Protein AF-A0A960BHE5-F1 (afdb_monomer_lite)

Foldseek 3Di:
DVVVVVVVVVVVVVVVVVVVVVVVVCVVVVLVVLVVVLLVQCPDPDLVSVLVSLLVQCVVPCVSCLVSLLVSCVPDDDVVSLLSNLVSLVVRPVDDPPDPSNVVSPVSSVCVVVCVVVPPPDDPPPDD

Secondary structure (DSSP, 8-state):
-HHHHHHHHHHHHHHHHHHHHHHHHHHHHHHHHHHHHHHHHTT-S-HHHHHHHHHHHHTT-HHHHHHHHHHHHHH---HHHHHHHHHHHHHTTTS---SHHHHHHHHHHHHHHTTTTTSTT-------

Sequence (128 aa):
MTGILAGVQLVLFLVAVVTLIGAVVWRQFQRHRTAVWFRARLHDADPDIRQQAILGWIRYGLHRSAADLLALSERERDPEVLDTLADAVRARAWEPPSRPQITSLRRWGAAWHSGSLQEGGTPTTEDG

Structure (mmCIF, N/CA/C/O backbone):
data_AF-A0A960BHE5-F1
#
_entry.id   AF-A0A960BHE5-F1
#
loop_
_atom_site.group_PDB
_atom_site.id
_atom_site.type_symbol
_atom_site.label_atom_id
_atom_site.label_alt_id
_atom_site.label_comp_id
_atom_site.label_asym_id
_atom_site.label_entity_id
_atom_site.label_seq_id
_atom_site.pdbx_PDB_ins_code
_atom_site.Cartn_x
_atom_site.Cartn_y
_atom_site.Cartn_z
_atom_site.occupancy
_atom_site.B_iso_or_equiv
_atom_site.auth_seq_id
_atom_site.auth_comp_id
_atom_site.auth_asym_id
_atom_site.auth_atom_id
_atom_site.pdbx_PDB_model_num
ATOM 1 N N . MET A 1 1 ? 34.887 -4.910 -49.972 1.00 59.72 1 MET A N 1
ATOM 2 C CA . MET A 1 1 ? 33.589 -5.506 -49.565 1.00 59.72 1 MET A CA 1
ATOM 3 C C . MET A 1 1 ? 33.479 -5.775 -48.060 1.00 59.72 1 MET A C 1
ATOM 5 O O . MET A 1 1 ? 32.379 -5.680 -47.539 1.00 59.72 1 MET A O 1
ATOM 9 N N . THR A 1 2 ? 34.574 -6.036 -47.335 1.00 68.00 2 THR A N 1
ATOM 10 C CA . THR A 1 2 ? 34.577 -6.295 -45.875 1.00 68.00 2 THR A CA 1
ATOM 11 C C . THR A 1 2 ? 34.136 -5.106 -45.003 1.00 68.00 2 THR A C 1
ATOM 13 O O . THR A 1 2 ? 33.460 -5.310 -44.000 1.00 68.00 2 THR A O 1
ATOM 16 N N . GLY A 1 3 ? 34.438 -3.863 -45.397 1.00 70.50 3 GLY A N 1
ATOM 17 C CA . GLY A 1 3 ? 34.078 -2.666 -44.616 1.00 70.50 3 GLY A CA 1
ATOM 18 C C . GLY A 1 3 ? 32.572 -2.378 -44.516 1.00 70.50 3 GLY A C 1
ATOM 19 O O . GLY A 1 3 ? 32.110 -1.886 -43.492 1.00 70.50 3 GLY A O 1
ATOM 20 N N . ILE A 1 4 ? 31.787 -2.733 -45.540 1.00 76.56 4 ILE A N 1
ATOM 21 C CA . ILE A 1 4 ? 30.328 -2.513 -45.546 1.00 76.56 4 ILE A CA 1
ATOM 22 C C . ILE A 1 4 ? 29.643 -3.479 -44.572 1.00 76.56 4 ILE A C 1
ATOM 24 O O . ILE A 1 4 ? 28.761 -3.076 -43.819 1.00 76.56 4 ILE A O 1
ATOM 28 N N . LEU A 1 5 ? 30.095 -4.737 -44.530 1.00 78.31 5 LEU A N 1
ATOM 29 C CA . LEU A 1 5 ? 29.561 -5.747 -43.614 1.00 78.31 5 LEU A CA 1
ATOM 30 C C . LEU A 1 5 ? 29.826 -5.373 -42.145 1.00 78.31 5 LEU A C 1
ATOM 32 O O . LEU A 1 5 ? 28.922 -5.464 -41.316 1.00 78.31 5 LEU A O 1
ATOM 36 N N . ALA A 1 6 ? 31.036 -4.883 -41.848 1.00 81.38 6 ALA A N 1
ATOM 37 C CA . ALA A 1 6 ? 31.405 -4.403 -40.516 1.00 81.38 6 ALA A CA 1
ATOM 38 C C . ALA A 1 6 ? 30.578 -3.175 -40.091 1.00 81.38 6 ALA A C 1
ATOM 40 O O . ALA A 1 6 ? 30.125 -3.098 -38.950 1.00 81.38 6 ALA A O 1
ATOM 41 N N . GLY A 1 7 ? 30.320 -2.245 -41.020 1.00 85.25 7 GLY A N 1
ATOM 42 C CA . GLY A 1 7 ? 29.456 -1.088 -40.772 1.00 85.25 7 GLY A CA 1
ATOM 43 C C . GLY A 1 7 ? 28.011 -1.484 -40.452 1.00 85.25 7 GLY A C 1
ATOM 44 O O . GLY A 1 7 ? 27.437 -0.992 -39.484 1.00 85.25 7 GLY A O 1
ATOM 45 N N . VAL A 1 8 ? 27.439 -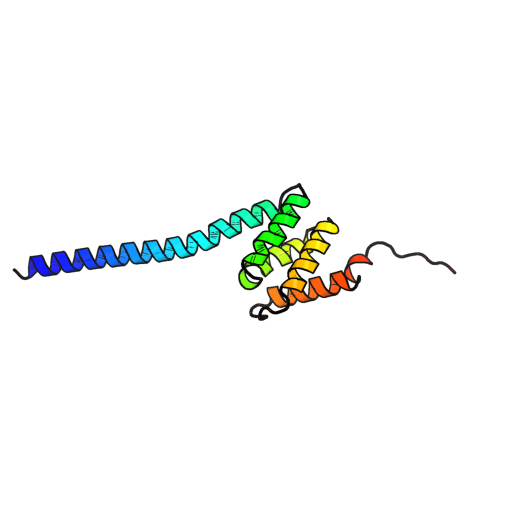2.426 -41.209 1.00 89.81 8 VAL A N 1
ATOM 46 C CA . VAL A 1 8 ? 26.077 -2.933 -40.963 1.00 89.81 8 VAL A CA 1
ATOM 47 C C . VAL A 1 8 ? 25.988 -3.659 -39.616 1.00 89.81 8 VAL A C 1
ATOM 49 O O . VAL A 1 8 ? 25.046 -3.422 -38.860 1.00 89.81 8 VAL A O 1
ATOM 52 N N . GLN A 1 9 ? 26.974 -4.493 -39.270 1.00 90.50 9 GLN A N 1
ATOM 53 C CA . GLN A 1 9 ? 27.012 -5.181 -37.973 1.00 90.50 9 GLN A CA 1
ATOM 54 C C . GLN A 1 9 ? 27.086 -4.203 -36.794 1.00 90.50 9 GLN A C 1
ATOM 56 O O . GLN A 1 9 ? 26.362 -4.386 -35.815 1.00 90.50 9 GLN A O 1
ATOM 61 N N . LEU A 1 10 ? 27.900 -3.146 -36.897 1.00 92.06 10 LEU A N 1
ATOM 62 C CA . LEU A 1 10 ? 27.995 -2.110 -35.865 1.00 92.06 10 LEU A CA 1
ATOM 63 C C . LEU A 1 10 ? 26.641 -1.419 -35.644 1.00 92.06 10 LEU A C 1
ATOM 65 O O . LEU A 1 10 ? 26.204 -1.266 -34.505 1.00 92.06 10 LEU A O 1
ATOM 69 N N . VAL A 1 11 ? 25.956 -1.041 -36.726 1.00 93.12 11 VAL A N 1
ATOM 70 C CA . VAL A 1 11 ? 24.647 -0.373 -36.651 1.00 93.12 11 VAL A CA 1
ATOM 71 C C . VAL A 1 11 ? 23.605 -1.279 -35.998 1.00 93.12 11 VAL A C 1
ATOM 73 O O . VAL A 1 11 ? 22.896 -0.838 -35.094 1.00 93.12 11 VAL A O 1
ATOM 76 N N . LEU A 1 12 ? 23.537 -2.554 -36.393 1.00 94.62 12 LEU A N 1
ATOM 77 C CA . LEU A 1 12 ? 22.609 -3.513 -35.787 1.00 94.62 12 LEU A CA 1
ATOM 78 C C . LEU A 1 12 ? 22.891 -3.719 -34.296 1.00 94.62 12 LEU A C 1
ATOM 80 O O . LEU A 1 12 ? 21.954 -3.770 -33.498 1.00 94.62 12 LEU A O 1
ATOM 84 N N . PHE A 1 13 ? 24.166 -3.782 -33.906 1.00 94.12 13 PHE A N 1
ATOM 85 C CA . PHE A 1 13 ? 24.548 -3.914 -32.504 1.00 94.12 13 PHE A CA 1
ATOM 86 C C . PHE A 1 13 ? 24.127 -2.686 -31.688 1.00 94.12 13 PHE A C 1
ATOM 88 O O . PHE A 1 13 ? 23.549 -2.828 -30.613 1.00 94.12 13 PHE A O 1
ATOM 95 N N . LEU A 1 14 ? 24.333 -1.477 -32.218 1.00 95.12 14 LEU A N 1
ATOM 96 C CA . LEU A 1 14 ? 23.901 -0.241 -31.562 1.00 95.12 14 LEU A CA 1
ATOM 97 C C . LEU A 1 14 ? 22.377 -0.179 -31.407 1.00 95.12 14 LEU A C 1
ATOM 99 O O . LEU A 1 14 ? 21.891 0.154 -30.327 1.00 95.12 14 LEU A O 1
ATOM 103 N N . VAL A 1 15 ? 21.616 -0.560 -32.436 1.00 95.44 15 VAL A N 1
ATOM 104 C CA . VAL A 1 15 ? 20.146 -0.626 -32.357 1.00 95.44 15 VAL A CA 1
ATOM 105 C C . VAL A 1 15 ? 19.697 -1.649 -31.309 1.00 95.44 15 VAL A C 1
ATOM 107 O O . VAL A 1 15 ? 18.809 -1.356 -30.504 1.00 95.44 15 VAL A O 1
ATOM 110 N N . ALA A 1 16 ? 20.328 -2.825 -31.258 1.00 92.88 16 ALA A N 1
ATOM 111 C CA . ALA A 1 16 ? 20.035 -3.848 -30.255 1.00 92.88 16 ALA A CA 1
ATOM 112 C C . ALA A 1 16 ? 20.329 -3.358 -28.826 1.00 92.88 16 ALA A C 1
ATOM 114 O O . ALA A 1 16 ? 19.522 -3.553 -27.920 1.00 92.88 16 ALA A O 1
ATOM 115 N N . VAL A 1 17 ? 21.448 -2.661 -28.620 1.00 95.50 17 VAL A N 1
ATOM 116 C CA . VAL A 1 17 ? 21.803 -2.090 -27.314 1.00 95.50 17 VAL A CA 1
ATOM 117 C C . VAL A 1 17 ? 20.819 -0.994 -26.906 1.00 95.50 17 VAL A C 1
ATOM 119 O O . VAL A 1 17 ? 20.319 -1.014 -25.783 1.00 95.50 17 VAL A O 1
ATOM 122 N N . VAL A 1 18 ? 20.483 -0.066 -27.805 1.00 95.62 18 VAL A N 1
ATOM 123 C CA . VAL A 1 18 ? 19.538 1.027 -27.515 1.00 95.62 18 VAL A CA 1
ATOM 124 C C . VAL A 1 18 ? 18.148 0.483 -27.190 1.00 95.62 18 VAL A C 1
ATOM 126 O O . VAL A 1 18 ? 17.530 0.919 -26.218 1.00 95.62 18 VAL A O 1
ATOM 129 N N . THR A 1 19 ? 17.664 -0.499 -27.951 1.00 94.50 19 THR A N 1
ATOM 130 C CA . THR A 1 19 ? 16.366 -1.137 -27.684 1.00 94.50 19 THR A CA 1
ATOM 131 C C . THR A 1 19 ? 16.369 -1.906 -26.364 1.00 94.50 19 THR A C 1
ATOM 133 O O . THR A 1 19 ? 15.411 -1.790 -25.596 1.00 94.50 19 THR A O 1
ATOM 136 N N . LEU A 1 20 ? 17.455 -2.614 -26.036 1.00 94.00 20 LEU A N 1
ATOM 137 C CA . LEU A 1 20 ? 17.605 -3.303 -24.754 1.00 94.00 20 LEU A CA 1
ATOM 138 C C . LEU A 1 20 ? 17.607 -2.318 -23.577 1.00 94.00 20 LEU A C 1
ATOM 140 O O . LEU A 1 20 ? 16.868 -2.513 -22.611 1.00 94.00 20 LEU A O 1
ATOM 144 N N . ILE A 1 21 ? 18.389 -1.238 -23.667 1.00 92.69 21 ILE A N 1
ATOM 145 C CA . ILE A 1 21 ? 18.427 -0.183 -22.645 1.00 92.69 21 ILE A CA 1
ATOM 146 C C . ILE A 1 21 ? 17.037 0.437 -22.490 1.00 92.69 21 ILE A C 1
ATOM 148 O O . ILE A 1 21 ? 16.541 0.544 -21.369 1.00 92.69 21 ILE A O 1
ATOM 152 N N . GLY A 1 22 ? 16.371 0.773 -23.598 1.00 91.50 22 GLY A N 1
ATOM 153 C CA . GLY A 1 22 ? 15.011 1.308 -23.588 1.00 91.50 22 GLY A CA 1
ATOM 154 C C . GLY A 1 22 ? 14.020 0.380 -22.882 1.00 91.50 22 GLY A C 1
ATOM 155 O O . GLY A 1 22 ? 13.256 0.829 -22.029 1.00 91.50 22 GLY A O 1
ATOM 156 N N . ALA A 1 23 ? 14.078 -0.926 -23.154 1.00 89.00 23 ALA A N 1
ATOM 157 C CA . ALA A 1 23 ? 13.220 -1.918 -22.510 1.00 89.00 23 ALA A CA 1
ATOM 158 C C . ALA A 1 23 ? 13.494 -2.050 -21.000 1.00 89.00 23 ALA A C 1
ATOM 160 O O . ALA A 1 23 ? 12.556 -2.144 -20.202 1.00 89.00 23 ALA A O 1
ATOM 161 N N . VAL A 1 24 ? 14.765 -2.027 -20.585 1.00 87.19 24 VAL A N 1
ATOM 162 C CA . VAL A 1 24 ? 15.154 -2.083 -19.166 1.00 87.19 24 VAL A CA 1
ATOM 163 C C . VAL A 1 24 ? 14.703 -0.824 -18.431 1.00 87.19 24 VAL A C 1
ATOM 165 O O . VAL A 1 24 ? 14.079 -0.927 -17.371 1.00 87.19 24 VAL A O 1
ATOM 168 N N . VAL A 1 25 ? 14.960 0.353 -19.005 1.00 86.88 25 VAL A N 1
ATOM 169 C CA . VAL A 1 25 ? 14.542 1.642 -18.444 1.00 86.88 25 VAL A CA 1
ATOM 170 C C . VAL A 1 25 ? 13.022 1.708 -18.350 1.00 86.88 25 VAL A C 1
ATOM 172 O O . VAL A 1 25 ? 12.502 2.039 -17.289 1.00 86.88 25 VAL A O 1
ATOM 175 N N . TRP A 1 26 ? 12.290 1.302 -19.390 1.00 82.56 26 TRP A N 1
ATOM 176 C CA . TRP A 1 26 ? 10.828 1.238 -19.360 1.00 82.56 26 TRP A CA 1
ATOM 177 C C . TRP A 1 26 ? 10.317 0.311 -18.254 1.00 82.56 26 TRP A C 1
ATOM 179 O O . TRP A 1 26 ? 9.422 0.670 -17.490 1.00 82.56 26 TRP A O 1
ATOM 189 N N . ARG A 1 27 ? 10.921 -0.874 -18.107 1.00 78.38 27 ARG A N 1
ATOM 190 C CA . ARG A 1 27 ? 10.545 -1.846 -17.072 1.00 78.38 27 ARG A CA 1
ATOM 191 C C . ARG A 1 27 ? 10.800 -1.319 -15.660 1.00 78.38 27 ARG A C 1
ATOM 193 O O . ARG A 1 27 ? 9.998 -1.591 -14.768 1.00 78.38 27 ARG A O 1
ATOM 200 N N . GLN A 1 28 ? 11.891 -0.586 -15.451 1.00 74.06 28 GLN A N 1
ATOM 201 C CA . GLN A 1 28 ? 12.176 0.101 -14.188 1.00 74.06 28 GLN A CA 1
ATOM 202 C C . GLN A 1 28 ? 11.159 1.225 -13.955 1.00 74.06 28 GLN A C 1
ATOM 204 O O . GLN A 1 28 ? 10.504 1.292 -12.918 1.00 74.06 28 GLN A O 1
ATOM 209 N N . PHE A 1 29 ? 10.939 2.066 -14.958 1.00 70.19 29 PHE A N 1
ATOM 210 C CA . PHE A 1 29 ? 10.102 3.251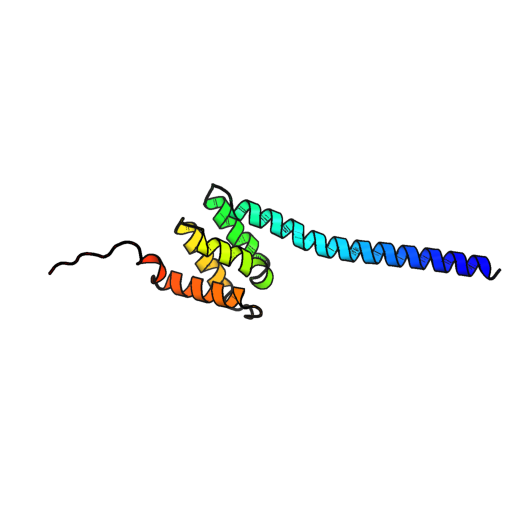 -14.848 1.00 70.19 29 PHE A CA 1
ATOM 211 C C . PHE A 1 29 ? 8.617 2.933 -14.642 1.00 70.19 29 PHE A C 1
ATOM 213 O O . PHE A 1 29 ? 7.959 3.560 -13.810 1.00 70.19 29 PHE A O 1
ATOM 220 N N . GLN A 1 30 ? 8.100 1.896 -15.305 1.00 70.56 30 GLN A N 1
ATOM 221 C CA . GLN A 1 30 ? 6.733 1.416 -15.102 1.00 70.56 30 GLN A CA 1
ATOM 222 C C . GLN A 1 30 ? 6.509 0.917 -13.664 1.00 70.56 30 GLN A C 1
ATOM 224 O O . GLN A 1 30 ? 5.418 1.075 -13.107 1.00 70.56 30 GLN A O 1
ATOM 229 N N . ARG A 1 31 ? 7.549 0.361 -13.021 1.00 67.81 31 ARG A N 1
ATOM 230 C CA . ARG A 1 31 ? 7.494 -0.006 -11.596 1.00 67.81 31 ARG A CA 1
ATOM 231 C C . ARG A 1 31 ? 7.417 1.233 -10.704 1.00 67.81 31 ARG A C 1
ATOM 233 O O . ARG A 1 31 ? 6.658 1.220 -9.740 1.00 67.81 31 ARG A O 1
ATOM 240 N N . HIS A 1 32 ? 8.142 2.299 -11.042 1.00 72.06 32 HIS A N 1
ATOM 241 C CA . HIS A 1 32 ? 8.168 3.531 -10.250 1.00 72.06 32 HIS A CA 1
ATOM 242 C C . HIS A 1 32 ? 6.888 4.363 -10.370 1.00 72.06 32 HIS A C 1
ATOM 244 O O . HIS A 1 32 ? 6.367 4.806 -9.350 1.00 72.06 32 HIS A O 1
ATOM 250 N N . ARG A 1 33 ? 6.339 4.544 -11.579 1.00 75.00 33 ARG A N 1
ATOM 251 C CA . ARG A 1 33 ? 5.151 5.394 -11.793 1.00 75.00 33 ARG A CA 1
ATOM 252 C C . ARG A 1 33 ? 3.938 4.937 -10.989 1.00 75.00 33 ARG A C 1
ATOM 254 O O . ARG A 1 33 ? 3.273 5.757 -10.363 1.00 75.00 33 ARG A O 1
ATOM 261 N N . THR A 1 34 ? 3.695 3.628 -10.963 1.00 80.06 34 THR A N 1
ATOM 262 C CA . THR A 1 34 ? 2.576 3.058 -10.203 1.00 80.06 34 THR A CA 1
ATOM 263 C C . THR A 1 34 ? 2.755 3.327 -8.703 1.00 80.06 34 THR A C 1
ATOM 265 O O . THR A 1 34 ? 1.820 3.763 -8.045 1.00 80.06 34 THR A O 1
ATOM 268 N N . ALA A 1 35 ? 3.976 3.177 -8.175 1.00 84.88 35 ALA A N 1
ATOM 269 C CA . ALA A 1 35 ? 4.267 3.441 -6.764 1.00 84.88 35 ALA A CA 1
ATOM 270 C C . ALA A 1 35 ? 4.064 4.899 -6.362 1.00 84.88 35 ALA A C 1
ATOM 272 O O . ALA A 1 35 ? 3.494 5.167 -5.310 1.00 84.88 35 ALA A O 1
ATOM 273 N N . VAL A 1 36 ? 4.487 5.840 -7.208 1.00 88.50 36 VAL A N 1
ATOM 274 C CA . VAL A 1 36 ? 4.302 7.273 -6.941 1.00 88.50 36 VAL A CA 1
ATOM 275 C C . VAL A 1 36 ? 2.818 7.618 -6.819 1.00 88.50 36 VAL A C 1
ATOM 277 O O . VAL A 1 36 ? 2.426 8.303 -5.880 1.00 88.50 36 VAL A O 1
ATOM 280 N N . TRP A 1 37 ? 1.987 7.095 -7.723 1.00 91.25 37 TRP A N 1
ATOM 281 C CA . TRP A 1 37 ? 0.545 7.347 -7.715 1.00 91.25 37 TRP A CA 1
ATOM 282 C C . TRP A 1 37 ? -0.140 6.828 -6.445 1.00 91.25 37 TRP A C 1
ATOM 284 O O . TRP A 1 37 ? -0.948 7.540 -5.849 1.00 91.25 37 TRP A O 1
ATOM 294 N N . PHE A 1 38 ? 0.198 5.612 -6.003 1.00 93.62 38 PHE A N 1
ATOM 295 C CA . PHE A 1 38 ? -0.381 5.046 -4.782 1.00 93.62 38 PHE A CA 1
ATOM 296 C C . PHE A 1 38 ? 0.103 5.770 -3.536 1.00 93.62 38 PHE A C 1
ATOM 298 O O . PHE A 1 38 ? -0.715 6.103 -2.687 1.00 93.62 38 PHE A O 1
ATOM 305 N N . ARG A 1 39 ? 1.398 6.091 -3.450 1.00 93.81 39 ARG A N 1
ATOM 306 C CA . ARG A 1 39 ? 1.937 6.880 -2.334 1.00 93.81 39 ARG A CA 1
ATOM 307 C C . ARG A 1 39 ? 1.234 8.219 -2.205 1.00 93.81 39 ARG A C 1
ATOM 309 O O . ARG A 1 39 ? 0.836 8.561 -1.103 1.00 93.81 39 ARG A O 1
ATOM 316 N N . ALA A 1 40 ? 1.025 8.928 -3.314 1.00 93.81 40 ALA A N 1
ATOM 317 C CA . ALA A 1 40 ? 0.294 10.191 -3.296 1.00 93.81 40 ALA A CA 1
ATOM 318 C C . ALA A 1 40 ? -1.110 10.025 -2.690 1.00 93.81 40 ALA A C 1
ATOM 320 O O . ALA A 1 40 ? -1.464 10.773 -1.787 1.00 93.81 40 ALA A O 1
ATOM 321 N N . ARG A 1 41 ? -1.870 8.998 -3.098 1.00 95.25 41 ARG A N 1
ATOM 322 C CA . ARG A 1 41 ? -3.197 8.736 -2.512 1.00 95.25 41 ARG A CA 1
ATOM 323 C C . ARG A 1 41 ? -3.166 8.254 -1.063 1.00 95.25 41 ARG A C 1
ATOM 325 O O . ARG A 1 41 ? -4.098 8.535 -0.331 1.00 95.25 41 ARG A O 1
ATOM 332 N N . LEU A 1 42 ? -2.116 7.558 -0.625 1.00 95.81 42 LEU A N 1
ATOM 333 C CA . LEU A 1 42 ? -1.940 7.196 0.791 1.00 95.81 42 LEU A CA 1
ATOM 334 C C . LEU A 1 42 ? -1.672 8.414 1.695 1.00 95.81 42 LEU A C 1
ATOM 336 O O . LEU A 1 42 ? -1.621 8.261 2.913 1.00 95.81 42 LEU A O 1
ATOM 340 N N . HIS A 1 43 ? -1.445 9.590 1.109 1.00 95.31 43 HIS A N 1
ATOM 341 C CA . HIS A 1 43 ? -1.289 10.868 1.802 1.00 95.31 43 HIS A CA 1
ATOM 342 C C . HIS A 1 43 ? -2.454 11.831 1.528 1.00 95.31 43 HIS A C 1
ATOM 344 O O . HIS A 1 43 ? -2.358 13.003 1.885 1.00 95.31 43 HIS A O 1
ATOM 350 N N . ASP A 1 44 ? -3.528 11.363 0.886 1.00 96.62 44 ASP A N 1
ATOM 351 C CA . ASP A 1 44 ? -4.705 12.189 0.627 1.00 96.62 44 ASP A CA 1
ATOM 352 C C . ASP A 1 44 ? -5.408 12.567 1.940 1.00 96.62 44 ASP A C 1
ATOM 354 O O . ASP A 1 44 ? -5.355 11.815 2.916 1.00 96.62 44 ASP A O 1
ATOM 358 N N . ALA A 1 45 ? -6.056 13.730 1.976 1.00 94.94 45 ALA A N 1
ATOM 359 C CA . ALA A 1 45 ? -6.798 14.191 3.146 1.00 94.94 45 ALA A CA 1
ATOM 360 C C . ALA A 1 45 ? -8.072 13.363 3.372 1.00 94.94 45 ALA A C 1
ATOM 362 O O . ALA A 1 45 ? -8.473 13.154 4.517 1.00 94.94 45 ALA A O 1
ATOM 363 N N . ASP A 1 46 ? -8.664 12.847 2.295 1.00 97.06 46 ASP A N 1
ATOM 364 C CA . ASP A 1 46 ? -9.886 12.052 2.339 1.00 97.06 46 ASP A CA 1
ATOM 365 C C . ASP A 1 46 ? -9.593 10.594 2.770 1.00 97.06 46 ASP A C 1
ATOM 367 O O . ASP A 1 46 ? -8.822 9.897 2.089 1.00 97.06 46 ASP A O 1
ATOM 371 N N . PRO A 1 47 ? -10.167 10.109 3.892 1.00 96.88 47 PRO A N 1
ATOM 372 C CA . PRO A 1 47 ? -9.971 8.734 4.350 1.00 96.88 47 PRO A CA 1
ATOM 373 C C . PRO A 1 47 ? -10.448 7.689 3.339 1.00 96.88 47 PRO A C 1
ATOM 375 O O . PRO A 1 47 ? -9.770 6.672 3.174 1.00 96.88 47 PRO A O 1
ATOM 378 N N . ASP A 1 48 ? -11.514 7.951 2.581 1.00 97.69 48 ASP A N 1
ATOM 379 C CA . ASP A 1 48 ? -12.034 7.005 1.589 1.00 97.69 48 ASP A CA 1
ATOM 380 C C . ASP A 1 48 ? -11.026 6.794 0.454 1.00 97.69 48 ASP A C 1
ATOM 382 O O . ASP A 1 48 ? -10.805 5.673 -0.022 1.00 97.69 48 ASP A O 1
ATOM 386 N N . ILE A 1 49 ? -10.342 7.866 0.037 1.00 97.44 49 ILE A N 1
ATOM 387 C CA . ILE A 1 49 ? -9.279 7.792 -0.974 1.00 97.44 49 ILE A CA 1
ATOM 388 C C . ILE A 1 49 ? -8.100 6.969 -0.447 1.00 97.44 49 ILE A C 1
ATOM 390 O O . ILE A 1 49 ? -7.541 6.151 -1.194 1.00 97.44 49 ILE A O 1
ATOM 394 N N . ARG A 1 50 ? -7.735 7.134 0.831 1.00 97.50 50 ARG A N 1
ATOM 395 C CA . ARG A 1 50 ? -6.667 6.344 1.465 1.00 97.50 50 ARG A CA 1
ATOM 396 C C . ARG A 1 50 ? -7.044 4.864 1.546 1.00 97.50 50 ARG A C 1
ATOM 398 O O . ARG A 1 50 ? -6.237 4.022 1.142 1.00 97.50 50 ARG A O 1
ATOM 405 N N . GLN A 1 51 ? -8.271 4.538 1.955 1.00 98.31 51 GLN A N 1
ATOM 406 C CA . GLN A 1 51 ? -8.795 3.165 1.972 1.00 98.31 51 GLN A CA 1
ATOM 407 C C . GLN A 1 51 ? -8.740 2.520 0.579 1.00 98.31 51 GLN A C 1
ATOM 409 O O . GLN A 1 51 ? -8.170 1.439 0.392 1.00 98.31 51 GLN A O 1
ATOM 414 N N . GLN A 1 52 ? -9.239 3.214 -0.447 1.00 97.75 52 GLN A N 1
ATOM 415 C CA . GLN A 1 52 ? -9.182 2.733 -1.830 1.00 97.75 52 GLN A CA 1
ATOM 416 C C . GLN A 1 52 ? -7.741 2.531 -2.316 1.00 97.75 52 GLN A C 1
ATOM 418 O O . GLN A 1 52 ? -7.450 1.576 -3.047 1.00 97.75 52 GLN A O 1
ATOM 423 N N . ALA A 1 53 ? -6.821 3.406 -1.907 1.00 97.25 53 ALA A N 1
ATOM 424 C CA . ALA A 1 53 ? -5.411 3.290 -2.238 1.00 97.25 53 ALA A CA 1
ATOM 425 C C . ALA A 1 53 ? -4.751 2.086 -1.561 1.00 97.25 53 ALA A C 1
ATOM 427 O O . ALA A 1 53 ? -3.998 1.386 -2.235 1.00 97.25 53 ALA A O 1
ATOM 428 N N . ILE A 1 54 ? -5.072 1.776 -0.302 1.00 97.69 54 ILE A N 1
ATOM 429 C CA . ILE A 1 54 ? -4.631 0.541 0.370 1.00 97.69 54 ILE A CA 1
ATOM 430 C C . ILE A 1 54 ? -5.085 -0.680 -0.434 1.00 97.69 54 ILE A C 1
ATOM 432 O O . ILE A 1 54 ? -4.260 -1.499 -0.856 1.00 97.69 54 ILE A O 1
ATOM 436 N N . LEU A 1 55 ? -6.391 -0.768 -0.706 1.00 97.25 55 LEU A N 1
ATOM 437 C CA . LEU A 1 55 ? -6.992 -1.889 -1.429 1.00 97.25 55 LEU A CA 1
ATOM 438 C C . LEU A 1 55 ? -6.429 -2.021 -2.845 1.00 97.25 55 LEU A 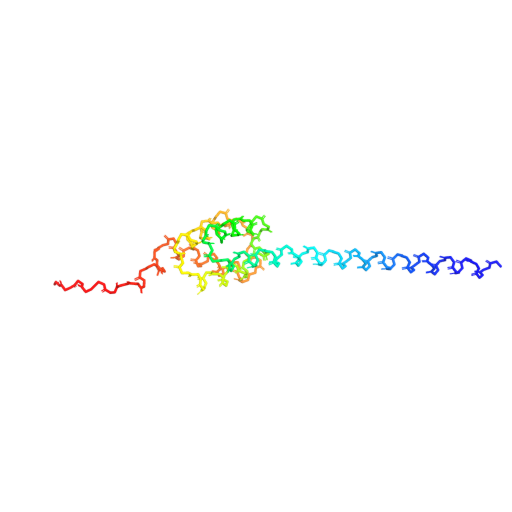C 1
ATOM 440 O O . LEU A 1 55 ? -6.256 -3.129 -3.354 1.00 97.25 55 LEU A O 1
ATOM 444 N N . GLY A 1 56 ? -6.120 -0.907 -3.505 1.00 95.69 56 GLY A N 1
ATOM 445 C CA . GLY A 1 56 ? -5.474 -0.923 -4.809 1.00 95.69 56 GLY A CA 1
ATOM 446 C C . GLY A 1 56 ? -4.003 -1.310 -4.754 1.00 95.69 56 GLY A C 1
ATOM 447 O O . GLY A 1 56 ? -3.557 -2.096 -5.592 1.00 95.69 56 GLY A O 1
ATOM 448 N N . TRP A 1 57 ? -3.257 -0.827 -3.762 1.00 95.19 57 TRP A N 1
ATOM 449 C CA . TRP A 1 57 ? -1.821 -1.062 -3.675 1.00 95.19 57 TRP A CA 1
ATOM 450 C C . TRP A 1 57 ? -1.516 -2.511 -3.329 1.00 95.19 57 TRP A C 1
ATOM 452 O O . TRP A 1 57 ? -0.644 -3.139 -3.934 1.00 95.19 57 TRP A O 1
ATOM 462 N N . ILE A 1 58 ? -2.309 -3.091 -2.431 1.00 94.44 58 ILE A N 1
ATOM 463 C CA . ILE A 1 58 ? -2.140 -4.472 -1.992 1.00 94.44 58 ILE A CA 1
ATOM 464 C C . ILE A 1 58 ? -2.475 -5.506 -3.078 1.00 94.44 58 ILE A C 1
ATOM 466 O O . ILE A 1 58 ? -1.989 -6.636 -3.027 1.00 94.44 58 ILE A O 1
ATOM 470 N N . ARG A 1 59 ? -3.255 -5.142 -4.110 1.00 92.81 59 ARG A N 1
ATOM 471 C CA . ARG A 1 59 ? -3.499 -6.020 -5.273 1.00 92.81 59 ARG A CA 1
ATOM 472 C C . ARG A 1 59 ? -2.225 -6.328 -6.061 1.00 92.81 59 ARG A C 1
ATOM 474 O O . ARG A 1 59 ? -2.169 -7.366 -6.711 1.00 92.81 59 ARG A O 1
ATOM 481 N N . TYR A 1 60 ? -1.196 -5.485 -5.967 1.00 90.50 60 TYR A N 1
ATOM 482 C CA . TYR A 1 60 ? 0.116 -5.738 -6.574 1.00 90.50 60 TYR A CA 1
ATOM 483 C C . TYR A 1 60 ? 1.028 -6.647 -5.727 1.00 90.50 60 TYR A C 1
ATOM 485 O O . TYR A 1 60 ? 2.154 -6.936 -6.149 1.00 90.50 60 TYR A O 1
ATOM 493 N N . GLY A 1 61 ? 0.541 -7.103 -4.568 1.00 91.75 61 GLY A N 1
ATOM 494 C CA . GLY A 1 61 ? 1.217 -8.006 -3.640 1.00 91.75 61 GLY A CA 1
ATOM 495 C C . GLY A 1 61 ? 1.991 -7.287 -2.534 1.00 91.75 61 GLY A C 1
ATOM 496 O O . GLY A 1 61 ? 2.567 -6.211 -2.745 1.00 91.75 61 GLY A O 1
ATOM 497 N N . LEU A 1 62 ? 2.069 -7.922 -1.361 1.00 92.00 62 LEU A N 1
ATOM 498 C CA . LEU A 1 62 ? 2.756 -7.387 -0.178 1.00 92.00 62 LEU A CA 1
ATOM 499 C C . LEU A 1 62 ? 4.246 -7.168 -0.425 1.00 92.00 62 LEU A C 1
ATOM 501 O O . LEU A 1 62 ? 4.843 -6.251 0.133 1.00 92.00 62 LEU A O 1
ATOM 505 N N . HIS A 1 63 ? 4.857 -7.945 -1.317 1.00 91.75 63 HIS A N 1
ATOM 506 C CA . HIS A 1 63 ? 6.255 -7.739 -1.685 1.00 91.75 63 HIS A CA 1
ATOM 507 C C . HIS A 1 63 ? 6.541 -6.314 -2.189 1.00 91.75 63 HIS A C 1
ATOM 509 O O . HIS A 1 63 ? 7.633 -5.795 -1.955 1.00 91.75 63 HIS A O 1
ATOM 515 N N . ARG A 1 64 ? 5.583 -5.672 -2.871 1.00 89.88 64 ARG A N 1
ATOM 516 C CA . ARG A 1 64 ? 5.745 -4.306 -3.393 1.00 89.88 64 ARG A CA 1
ATOM 517 C C . ARG A 1 64 ? 5.223 -3.241 -2.441 1.00 89.88 64 ARG A C 1
ATOM 519 O O . ARG A 1 64 ? 5.819 -2.173 -2.382 1.00 89.88 64 ARG A O 1
ATOM 526 N N . SER A 1 65 ? 4.142 -3.527 -1.722 1.00 94.12 65 SER A N 1
ATOM 527 C CA . SER A 1 65 ? 3.429 -2.526 -0.929 1.00 94.12 65 SER A CA 1
ATOM 528 C C . SER A 1 65 ? 3.825 -2.484 0.547 1.00 94.12 65 SER A C 1
ATOM 530 O O . SER A 1 65 ? 3.624 -1.452 1.180 1.00 94.12 65 SER A O 1
ATOM 532 N N . ALA A 1 66 ? 4.412 -3.551 1.105 1.00 94.69 66 ALA A N 1
ATOM 533 C CA . ALA A 1 66 ? 4.552 -3.696 2.557 1.00 94.69 66 ALA A CA 1
ATOM 534 C C . ALA A 1 66 ? 5.336 -2.567 3.236 1.00 94.69 66 ALA A C 1
ATOM 536 O O . ALA A 1 66 ? 4.980 -2.185 4.340 1.00 94.69 66 ALA A O 1
ATOM 537 N N . ALA A 1 67 ? 6.374 -2.019 2.598 1.00 95.19 67 ALA A N 1
ATOM 538 C CA . ALA A 1 67 ? 7.135 -0.911 3.179 1.00 95.19 67 ALA A CA 1
ATOM 539 C C . ALA A 1 67 ? 6.293 0.374 3.287 1.00 95.19 67 ALA A C 1
ATOM 541 O O . ALA A 1 67 ? 6.254 0.993 4.345 1.00 95.19 67 ALA A O 1
ATOM 542 N N . ASP A 1 68 ? 5.583 0.739 2.214 1.00 95.56 68 ASP A N 1
ATOM 543 C CA . ASP A 1 68 ? 4.748 1.947 2.180 1.00 95.56 68 ASP A CA 1
ATOM 544 C C . ASP A 1 68 ? 3.539 1.818 3.129 1.00 95.56 68 ASP A C 1
ATOM 546 O O . ASP A 1 68 ? 3.158 2.787 3.786 1.00 95.56 68 ASP A O 1
ATOM 550 N N . LEU A 1 69 ? 2.958 0.614 3.220 1.00 96.56 69 LEU A N 1
ATOM 551 C CA . LEU A 1 69 ? 1.820 0.308 4.090 1.00 96.56 69 LEU A CA 1
ATOM 552 C C . LEU A 1 69 ? 2.212 0.187 5.569 1.00 96.56 69 LEU A C 1
ATOM 554 O O . LEU A 1 69 ? 1.461 0.623 6.433 1.00 96.56 69 LEU A O 1
ATOM 558 N N . LEU A 1 70 ? 3.400 -0.340 5.876 1.00 97.12 70 LEU A N 1
ATOM 559 C CA . LEU A 1 70 ? 3.930 -0.323 7.242 1.00 97.12 70 LEU A CA 1
ATOM 560 C C . LEU A 1 70 ? 4.171 1.118 7.701 1.00 97.12 70 LEU A C 1
ATOM 562 O O . LEU A 1 70 ? 3.690 1.513 8.757 1.00 97.12 70 LEU A O 1
ATOM 566 N N . ALA A 1 71 ? 4.794 1.947 6.861 1.00 96.25 71 ALA A N 1
ATOM 567 C CA . ALA A 1 71 ? 4.938 3.368 7.163 1.00 96.25 71 ALA A CA 1
ATOM 568 C C . ALA A 1 71 ? 3.580 4.083 7.304 1.00 96.25 71 ALA A C 1
ATOM 570 O O . ALA A 1 71 ? 3.498 5.112 7.973 1.00 96.25 71 ALA A O 1
ATOM 571 N N . LEU A 1 72 ? 2.521 3.610 6.629 1.00 96.69 72 LEU A N 1
ATOM 572 C CA . LEU A 1 72 ? 1.163 4.141 6.804 1.00 96.69 72 LEU A CA 1
ATOM 573 C C . LEU A 1 72 ? 0.625 3.789 8.187 1.00 96.69 72 LEU A C 1
ATOM 575 O O . LEU A 1 72 ? 0.149 4.683 8.875 1.00 96.69 72 LEU A O 1
ATOM 579 N N . SER A 1 73 ? 0.779 2.537 8.617 1.00 96.31 73 SER A N 1
ATOM 580 C CA . SER A 1 73 ? 0.315 2.086 9.933 1.00 96.31 73 SER A CA 1
ATOM 581 C C . SER A 1 73 ? 0.931 2.840 11.117 1.00 96.31 73 SER A C 1
ATOM 583 O O . SER A 1 73 ? 0.319 2.930 12.173 1.00 96.31 73 SER A O 1
ATOM 585 N N . GLU A 1 74 ? 2.126 3.408 10.942 1.00 95.25 74 GLU A N 1
ATOM 586 C CA . GLU A 1 74 ? 2.814 4.188 11.979 1.00 95.25 74 GLU A CA 1
ATOM 587 C C . GLU A 1 74 ? 2.311 5.639 12.082 1.00 95.25 74 GLU A C 1
ATOM 589 O O . GLU A 1 74 ? 2.437 6.267 13.135 1.00 95.25 74 GLU A O 1
ATOM 594 N N . ARG A 1 75 ? 1.764 6.198 10.992 1.00 95.44 75 ARG A N 1
ATOM 595 C CA . ARG A 1 75 ? 1.371 7.618 10.911 1.00 95.44 75 ARG A CA 1
ATOM 596 C C . ARG A 1 75 ? -0.137 7.845 10.891 1.00 95.44 75 ARG A C 1
ATOM 598 O O . ARG A 1 75 ? -0.575 8.903 11.336 1.00 95.44 75 ARG A O 1
ATOM 605 N N . GLU A 1 76 ? -0.893 6.905 10.334 1.00 96.25 76 GLU A N 1
ATOM 606 C CA . GLU A 1 76 ? -2.342 6.994 10.188 1.00 96.25 76 GLU A CA 1
ATOM 607 C C . GLU A 1 76 ? -3.017 6.994 11.561 1.00 96.25 76 GLU A C 1
ATOM 609 O O . GLU A 1 76 ? -2.556 6.343 12.500 1.00 96.25 76 GLU A O 1
ATOM 614 N N . ARG A 1 77 ? -4.082 7.784 11.684 1.00 94.56 77 ARG A N 1
ATOM 615 C CA . ARG A 1 77 ? -4.827 7.981 12.935 1.00 94.56 77 ARG A CA 1
ATOM 616 C C . ARG A 1 77 ? -6.305 7.683 12.786 1.00 94.56 77 ARG A C 1
ATOM 618 O O . ARG A 1 77 ? -6.977 7.518 13.798 1.00 94.56 77 ARG A O 1
ATOM 625 N N . ASP A 1 78 ? -6.789 7.614 11.554 1.00 95.81 78 ASP A N 1
ATOM 626 C CA . ASP A 1 78 ? -8.154 7.220 11.271 1.00 95.81 78 ASP A CA 1
ATOM 627 C C . ASP A 1 78 ? -8.325 5.703 11.498 1.00 95.81 78 ASP A C 1
ATOM 629 O O . ASP A 1 78 ? -7.664 4.907 10.815 1.00 95.81 78 ASP A O 1
ATOM 633 N N . PRO A 1 79 ? -9.174 5.281 12.453 1.00 94.75 79 PRO A N 1
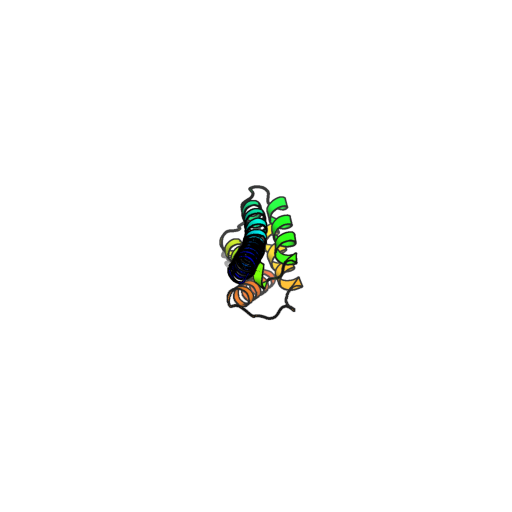ATOM 634 C CA . PRO A 1 79 ? -9.354 3.871 12.774 1.00 94.75 79 PRO A CA 1
ATOM 635 C C . PRO A 1 79 ? -9.956 3.070 11.614 1.00 94.75 79 PRO A C 1
ATOM 637 O O . PRO A 1 79 ? -9.554 1.927 11.426 1.00 94.75 79 PRO A O 1
ATOM 640 N N . GLU A 1 80 ? -10.826 3.653 10.784 1.00 96.12 80 GLU A N 1
ATOM 641 C CA . GLU A 1 80 ? -11.439 2.938 9.653 1.00 96.12 80 GLU A CA 1
ATOM 642 C C . GLU A 1 80 ? -10.404 2.634 8.559 1.00 96.12 80 GLU A C 1
ATOM 644 O O . GLU A 1 80 ? -10.414 1.575 7.917 1.00 96.12 80 GLU A O 1
ATOM 649 N N . VAL A 1 81 ? -9.443 3.544 8.371 1.00 97.56 81 VAL A N 1
ATOM 650 C CA . VAL A 1 81 ? -8.312 3.333 7.458 1.00 97.56 81 VAL A CA 1
ATOM 651 C C . VAL A 1 81 ? -7.382 2.238 7.989 1.00 97.56 81 VAL A C 1
ATOM 653 O O . VAL A 1 81 ? -6.900 1.406 7.211 1.00 97.56 81 VAL A O 1
ATOM 656 N N . LEU A 1 82 ? -7.134 2.213 9.303 1.00 96.94 82 LEU A N 1
ATOM 657 C CA . LEU A 1 82 ? -6.319 1.183 9.954 1.00 96.94 82 LEU A CA 1
ATOM 658 C C . LEU A 1 82 ? -7.002 -0.194 9.928 1.00 96.94 82 LEU A C 1
ATOM 660 O O . LEU A 1 82 ? -6.330 -1.178 9.612 1.00 96.94 82 LEU A O 1
ATOM 664 N N . ASP A 1 83 ? -8.318 -0.262 10.141 1.00 97.25 83 ASP A N 1
ATOM 665 C CA . ASP A 1 83 ? -9.124 -1.479 9.976 1.00 97.25 83 ASP A CA 1
ATOM 666 C C . ASP A 1 83 ? -9.021 -2.009 8.545 1.00 97.25 83 ASP A C 1
ATOM 668 O O . ASP A 1 83 ? -8.624 -3.156 8.322 1.00 97.25 83 ASP A O 1
ATOM 672 N N . THR A 1 84 ? -9.246 -1.137 7.557 1.00 98.00 84 THR A N 1
ATOM 673 C CA . THR 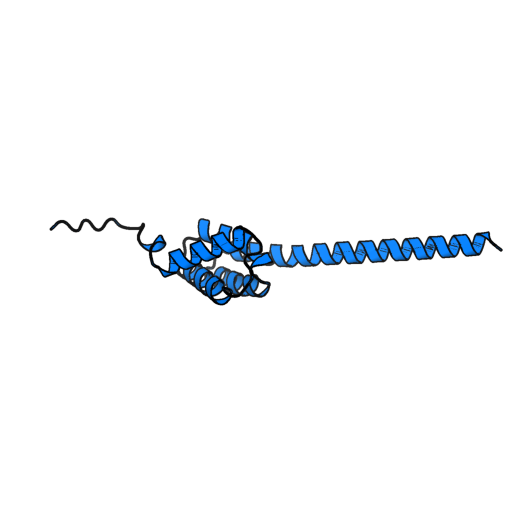A 1 84 ? -9.107 -1.484 6.135 1.00 98.00 84 THR A CA 1
ATOM 674 C C . THR A 1 84 ? -7.717 -2.042 5.825 1.00 98.00 84 THR A C 1
ATOM 676 O O . THR A 1 84 ? -7.571 -3.015 5.076 1.00 98.00 84 THR A O 1
ATOM 679 N N . LEU A 1 85 ? -6.667 -1.443 6.394 1.00 97.94 85 LEU A N 1
ATOM 680 C CA . LEU A 1 85 ? -5.298 -1.919 6.228 1.00 97.94 85 LEU A CA 1
ATOM 681 C C . LEU A 1 85 ? -5.092 -3.297 6.861 1.00 97.94 85 LEU A C 1
ATOM 683 O O . LEU A 1 85 ? -4.497 -4.177 6.227 1.00 97.94 85 LEU A O 1
ATOM 687 N N . ALA A 1 86 ? -5.566 -3.495 8.086 1.00 97.19 86 ALA A N 1
ATOM 688 C CA . ALA A 1 86 ? -5.424 -4.753 8.797 1.00 97.19 86 ALA A CA 1
ATOM 689 C C . ALA A 1 86 ? -6.149 -5.890 8.057 1.00 97.19 86 ALA A C 1
ATOM 691 O O . ALA A 1 86 ? -5.552 -6.953 7.836 1.00 97.19 86 ALA A O 1
ATOM 692 N N . ASP A 1 87 ? -7.383 -5.656 7.608 1.00 97.56 87 ASP A N 1
ATOM 693 C CA . ASP A 1 87 ? -8.184 -6.607 6.830 1.00 97.56 87 ASP A CA 1
ATOM 694 C C . ASP A 1 87 ? -7.500 -6.980 5.518 1.00 97.56 87 ASP A C 1
ATOM 696 O O . ASP A 1 87 ? -7.347 -8.160 5.174 1.00 97.56 87 ASP A O 1
ATOM 700 N N . ALA A 1 88 ? -7.005 -5.974 4.796 1.00 96.69 88 ALA A N 1
ATOM 701 C CA . ALA A 1 88 ? -6.293 -6.177 3.547 1.00 96.69 88 ALA A CA 1
ATOM 702 C C . ALA A 1 88 ? -5.032 -7.041 3.750 1.00 96.69 88 ALA A C 1
ATOM 704 O O . ALA A 1 88 ? -4.780 -7.981 2.985 1.00 96.69 88 ALA A O 1
ATOM 705 N N . VAL A 1 89 ? -4.245 -6.768 4.797 1.00 95.81 89 VAL A N 1
ATOM 706 C CA . VAL A 1 89 ? -3.043 -7.549 5.140 1.00 95.81 89 VAL A CA 1
ATOM 707 C C . VAL A 1 89 ? -3.407 -8.990 5.494 1.00 95.81 89 VAL A C 1
ATOM 709 O O . VAL A 1 89 ? -2.745 -9.921 5.019 1.00 95.81 89 VAL A O 1
ATOM 712 N N . ARG A 1 90 ? -4.476 -9.195 6.271 1.00 95.25 90 ARG A N 1
ATOM 713 C CA . ARG A 1 90 ? -4.983 -10.522 6.644 1.00 95.25 90 ARG A CA 1
ATOM 714 C C . ARG A 1 90 ? -5.426 -11.320 5.417 1.00 95.25 90 ARG A C 1
ATOM 716 O O . ARG A 1 90 ? -5.047 -12.484 5.280 1.00 95.25 90 ARG A O 1
ATOM 723 N N . ALA A 1 91 ? -6.120 -10.690 4.470 1.00 95.19 91 ALA A N 1
ATOM 724 C CA . ALA A 1 91 ? -6.521 -11.314 3.205 1.00 95.19 91 ALA A CA 1
ATOM 725 C C . ALA A 1 91 ? -5.324 -11.776 2.341 1.00 95.19 91 ALA A C 1
ATOM 727 O O . ALA A 1 91 ? -5.457 -12.655 1.484 1.00 95.19 91 ALA A O 1
ATOM 728 N N . ARG A 1 92 ? -4.127 -11.218 2.573 1.00 94.12 92 ARG A N 1
ATOM 729 C CA . ARG A 1 92 ? -2.860 -11.603 1.923 1.00 94.12 92 ARG A CA 1
ATOM 730 C C . ARG A 1 92 ? -1.917 -12.400 2.831 1.00 94.12 92 ARG A C 1
ATOM 732 O O . ARG A 1 92 ? -0.723 -12.501 2.538 1.00 94.12 92 ARG A O 1
ATOM 739 N N . ALA A 1 93 ? -2.414 -13.012 3.907 1.00 91.06 93 ALA A N 1
ATOM 740 C CA . ALA A 1 93 ? -1.598 -13.822 4.820 1.00 91.06 93 ALA A CA 1
ATOM 741 C C . ALA A 1 93 ? -0.903 -15.019 4.136 1.00 91.06 93 ALA A C 1
ATOM 743 O O . ALA A 1 93 ? 0.157 -15.449 4.585 1.00 91.06 93 ALA A O 1
ATOM 744 N N . TRP A 1 94 ? -1.449 -15.503 3.016 1.00 90.94 94 TRP A N 1
ATOM 745 C CA . TRP A 1 94 ? -0.896 -16.615 2.238 1.00 90.94 94 TRP A CA 1
ATOM 746 C C . TRP A 1 94 ? 0.415 -16.287 1.498 1.00 90.94 94 TRP A C 1
ATOM 748 O O . TRP A 1 94 ? 1.126 -17.206 1.102 1.00 90.94 94 TRP A O 1
ATOM 758 N N . GLU A 1 95 ? 0.767 -15.008 1.290 1.00 89.94 95 GLU A N 1
ATOM 759 C CA . GLU A 1 95 ? 1.999 -14.659 0.560 1.00 89.94 95 GLU A CA 1
ATOM 760 C C . GLU A 1 95 ? 3.273 -15.069 1.345 1.00 89.94 95 GLU A C 1
ATOM 762 O O . GLU A 1 95 ? 3.296 -14.994 2.579 1.00 89.94 95 GLU A O 1
ATOM 767 N N . PRO A 1 96 ? 4.378 -15.458 0.684 1.00 90.12 96 PRO A N 1
ATOM 768 C CA . PRO A 1 96 ? 5.616 -15.801 1.384 1.00 90.12 96 PRO A CA 1
ATOM 769 C C . PRO A 1 96 ? 6.240 -14.589 2.111 1.00 90.12 96 PRO A C 1
ATOM 771 O O . PRO A 1 96 ? 6.339 -13.509 1.514 1.00 90.12 96 PRO A O 1
ATOM 774 N N . PRO A 1 97 ? 6.753 -14.740 3.352 1.00 89.44 97 PRO A N 1
ATOM 775 C CA . PRO A 1 97 ? 7.429 -13.673 4.100 1.00 89.44 97 PRO A CA 1
ATOM 776 C C . PRO A 1 97 ? 8.867 -13.452 3.595 1.00 89.44 97 PRO A C 1
ATOM 778 O O . PRO A 1 97 ? 9.850 -13.601 4.311 1.00 89.44 97 PRO A O 1
ATOM 781 N N . SER A 1 98 ? 8.986 -13.083 2.321 1.00 90.62 98 SER A N 1
ATOM 782 C CA . SER A 1 98 ? 10.253 -12.867 1.608 1.00 90.62 98 SER A CA 1
ATOM 783 C C . SER A 1 98 ? 11.080 -11.676 2.111 1.00 90.62 98 SER A C 1
ATOM 785 O O . SER A 1 98 ? 12.229 -11.512 1.703 1.00 90.62 98 SER A O 1
ATOM 787 N N . ARG A 1 99 ? 10.494 -10.804 2.943 1.00 91.62 99 ARG A N 1
ATOM 788 C CA . ARG A 1 99 ? 11.091 -9.543 3.399 1.00 91.62 99 ARG A CA 1
ATOM 789 C C . ARG A 1 99 ? 10.675 -9.214 4.837 1.00 91.62 99 ARG A C 1
ATOM 791 O O . ARG A 1 99 ? 9.508 -9.438 5.170 1.00 91.62 99 ARG A O 1
ATOM 798 N N . PRO A 1 100 ? 11.552 -8.592 5.650 1.00 93.69 100 PRO A N 1
ATOM 799 C CA . PRO A 1 100 ? 11.231 -8.203 7.026 1.00 93.69 100 PRO A CA 1
ATOM 800 C C . PRO A 1 100 ? 9.981 -7.322 7.145 1.00 93.69 100 PRO A C 1
ATOM 802 O O . PRO A 1 100 ? 9.195 -7.497 8.072 1.00 93.69 100 PRO A O 1
ATOM 805 N N . GLN A 1 101 ? 9.753 -6.420 6.183 1.00 94.50 101 GLN A N 1
ATOM 806 C CA . GLN A 1 101 ? 8.607 -5.504 6.192 1.00 94.50 101 GLN A CA 1
ATOM 807 C C . GLN A 1 101 ? 7.269 -6.247 6.104 1.00 94.50 101 GLN A C 1
ATOM 809 O O . GLN A 1 101 ? 6.307 -5.832 6.738 1.00 94.50 101 GLN A O 1
ATOM 814 N N . ILE A 1 102 ? 7.207 -7.366 5.371 1.00 95.19 102 ILE A N 1
ATOM 815 C CA . ILE A 1 102 ? 5.989 -8.187 5.265 1.00 95.19 102 ILE A CA 1
ATOM 816 C C . ILE A 1 102 ? 5.666 -8.800 6.628 1.00 95.19 102 ILE A C 1
ATOM 818 O O . ILE A 1 102 ? 4.525 -8.751 7.081 1.00 95.19 102 ILE A O 1
ATOM 822 N N . THR A 1 103 ? 6.676 -9.352 7.301 1.00 96.00 103 THR A N 1
ATOM 823 C CA . THR A 1 103 ? 6.514 -9.953 8.629 1.00 96.00 103 THR A CA 1
ATOM 824 C C . THR A 1 103 ? 6.126 -8.910 9.673 1.00 96.00 103 THR A C 1
ATOM 826 O O . THR A 1 103 ? 5.233 -9.159 10.477 1.00 96.00 103 THR A O 1
ATOM 829 N N . SER A 1 104 ? 6.753 -7.731 9.663 1.00 96.25 104 SER A N 1
ATOM 830 C CA . SER A 1 104 ? 6.388 -6.635 10.569 1.00 96.25 104 SER A CA 1
ATOM 831 C C . SER A 1 104 ? 4.965 -6.138 10.327 1.00 96.25 104 SER A C 1
ATOM 833 O O . SER A 1 104 ? 4.207 -6.040 11.284 1.00 96.25 104 SER A O 1
ATOM 835 N N . LEU A 1 105 ? 4.567 -5.935 9.069 1.00 96.56 105 LEU A N 1
ATOM 836 C CA . LEU A 1 105 ? 3.209 -5.511 8.726 1.00 96.56 105 LEU A CA 1
ATOM 837 C C . LEU A 1 105 ? 2.155 -6.549 9.138 1.00 96.56 105 LEU A C 1
ATOM 839 O O . LEU A 1 105 ? 1.092 -6.191 9.630 1.00 96.56 105 LEU A O 1
ATOM 843 N N . ARG A 1 106 ? 2.451 -7.845 8.999 1.00 95.81 106 ARG A N 1
ATOM 844 C CA . ARG A 1 106 ? 1.558 -8.915 9.472 1.00 95.81 106 ARG A CA 1
ATOM 845 C C . ARG A 1 106 ? 1.436 -8.959 10.985 1.00 95.81 106 ARG A C 1
ATOM 847 O O . ARG A 1 106 ? 0.332 -9.137 11.486 1.00 95.81 106 ARG A O 1
ATOM 854 N N . ARG A 1 107 ? 2.550 -8.806 11.707 1.00 95.88 107 ARG A N 1
ATOM 855 C CA . ARG A 1 107 ? 2.531 -8.729 13.176 1.00 95.88 107 ARG A CA 1
ATOM 856 C C . ARG A 1 107 ? 1.715 -7.534 13.646 1.00 95.88 107 ARG A C 1
ATOM 858 O O . ARG A 1 107 ? 0.890 -7.696 14.533 1.00 95.88 107 ARG A O 1
ATOM 865 N N . TRP A 1 108 ? 1.902 -6.383 13.006 1.00 96.31 108 TRP A N 1
ATOM 866 C CA . TRP A 1 108 ? 1.088 -5.199 13.250 1.00 96.31 108 TRP A CA 1
ATOM 867 C C . TRP A 1 108 ? -0.402 -5.484 13.005 1.00 96.31 108 TRP A C 1
ATOM 869 O O . TRP A 1 108 ? -1.211 -5.287 13.904 1.00 96.31 108 TRP A O 1
ATOM 879 N N . GLY A 1 109 ? -0.763 -6.047 11.846 1.00 95.19 109 GLY A N 1
ATOM 880 C CA . GLY A 1 109 ? -2.164 -6.325 11.515 1.00 95.19 109 GLY A CA 1
ATOM 881 C C . GLY A 1 109 ? -2.813 -7.346 12.453 1.00 95.19 109 GLY A C 1
ATOM 882 O O . GLY A 1 109 ? -3.993 -7.227 12.771 1.00 95.19 109 GLY A O 1
ATOM 883 N N . ALA A 1 110 ? -2.049 -8.328 12.939 1.00 94.44 110 ALA A N 1
ATOM 884 C CA . ALA A 1 110 ? -2.515 -9.273 13.951 1.00 94.44 110 ALA A CA 1
ATOM 885 C C . ALA A 1 110 ? -2.745 -8.598 15.316 1.00 94.44 110 ALA A C 1
ATOM 887 O O . ALA A 1 110 ? -3.759 -8.869 15.951 1.00 94.44 110 ALA A O 1
ATOM 888 N N . ALA A 1 111 ? -1.837 -7.711 15.736 1.00 93.56 111 ALA A N 1
ATOM 889 C CA . ALA A 1 111 ? -1.945 -6.953 16.984 1.00 93.56 111 ALA A CA 1
ATOM 890 C C . ALA A 1 111 ? -3.102 -5.937 16.966 1.00 93.56 111 ALA A C 1
ATOM 892 O O . ALA A 1 111 ? -3.736 -5.701 17.995 1.00 93.56 111 ALA A O 1
ATOM 893 N N . TRP A 1 112 ? -3.395 -5.362 15.797 1.00 93.88 112 TRP A N 1
ATOM 894 C CA . TRP A 1 112 ? -4.551 -4.492 15.588 1.00 93.88 112 TRP A CA 1
ATOM 895 C C . TRP A 1 112 ? -5.864 -5.251 15.811 1.00 93.88 112 TRP A C 1
ATOM 897 O O . TRP A 1 112 ? -6.653 -4.887 16.674 1.00 93.88 112 TRP A O 1
ATOM 907 N N . HIS A 1 113 ? -6.040 -6.390 15.134 1.00 90.62 113 HIS A N 1
ATOM 908 C CA . HIS A 1 113 ? -7.231 -7.233 15.292 1.00 90.62 113 HIS A CA 1
ATOM 909 C C . HIS A 1 113 ? -7.424 -7.789 16.704 1.00 90.62 113 HIS A C 1
ATOM 911 O O . HIS A 1 113 ? -8.545 -8.120 17.080 1.00 90.62 113 HIS A O 1
ATOM 917 N N . SER A 1 114 ? -6.345 -7.964 17.470 1.00 89.62 114 SER A N 1
ATOM 918 C CA . SER A 1 114 ? -6.441 -8.435 18.850 1.00 89.62 114 SER A CA 1
ATOM 919 C C . SER A 1 114 ? -6.784 -7.321 19.844 1.00 89.62 114 SER A C 1
ATOM 921 O O . SER A 1 114 ? -6.754 -7.586 21.039 1.00 89.62 114 SER A O 1
ATOM 923 N N . GLY A 1 115 ? -7.028 -6.083 19.393 1.00 83.81 115 GLY A N 1
ATOM 924 C CA . GLY A 1 115 ? -7.344 -4.926 20.243 1.00 83.81 115 GLY A CA 1
ATOM 925 C C . GLY A 1 115 ? -6.141 -4.315 20.974 1.00 83.81 115 GLY A C 1
ATOM 926 O O . GLY A 1 115 ? -6.216 -3.191 21.461 1.00 83.81 115 GLY A O 1
ATOM 927 N N . SER A 1 116 ? -4.986 -4.990 20.970 1.00 78.19 116 SER A N 1
ATOM 928 C CA . SER A 1 116 ? -3.796 -4.584 21.739 1.00 78.19 116 SER A CA 1
ATOM 929 C C . SER A 1 116 ? -3.212 -3.220 21.350 1.00 78.19 116 SER A C 1
ATOM 931 O O . SER A 1 116 ? -2.510 -2.599 22.143 1.00 78.19 116 SER A O 1
ATOM 933 N N . LEU A 1 117 ? -3.492 -2.742 20.133 1.00 77.38 117 LEU A N 1
ATOM 934 C CA . LEU A 1 117 ? -3.080 -1.415 19.661 1.00 77.38 117 LEU A CA 1
ATOM 935 C C . LEU A 1 117 ? -4.168 -0.343 19.828 1.00 77.38 117 LEU A C 1
ATOM 937 O O . LEU A 1 117 ? -3.871 0.840 19.685 1.00 77.38 117 LEU A O 1
ATOM 941 N N . GLN A 1 118 ? -5.401 -0.741 20.139 1.00 68.75 118 GLN A N 1
ATOM 942 C CA . GLN A 1 118 ? -6.550 0.152 20.291 1.00 68.75 118 GLN A CA 1
ATOM 943 C C . GLN A 1 118 ? -6.739 0.596 21.752 1.00 68.75 118 GLN A C 1
ATOM 945 O O . GLN A 1 118 ? -7.194 1.707 22.009 1.00 68.75 118 GLN A O 1
ATOM 950 N N . GLU A 1 119 ? -6.305 -0.230 22.708 1.00 62.56 119 GLU A N 1
ATOM 951 C CA . GLU A 1 119 ? -6.465 -0.021 24.158 1.00 62.56 119 GLU A CA 1
ATOM 952 C C . GLU A 1 119 ? -5.514 1.020 24.787 1.00 62.56 119 GLU A C 1
ATOM 954 O O . GLU A 1 119 ? -5.668 1.378 25.951 1.00 62.56 119 GLU A O 1
ATOM 959 N N . GLY A 1 120 ? -4.561 1.591 24.041 1.00 60.47 120 GLY A N 1
ATOM 960 C CA . GLY A 1 120 ? -3.616 2.602 24.556 1.00 60.47 120 GLY A CA 1
ATOM 961 C C . GLY A 1 120 ? -4.218 3.988 24.854 1.00 60.47 120 GLY A C 1
ATOM 962 O O . GLY A 1 120 ? -3.471 4.947 25.045 1.00 60.47 120 GLY A O 1
ATOM 963 N N . GLY A 1 121 ? -5.548 4.110 24.841 1.00 55.22 121 GLY A N 1
ATOM 964 C CA . GLY A 1 121 ? -6.289 5.367 24.774 1.00 55.22 121 GLY A CA 1
ATOM 965 C C . GLY A 1 121 ? -7.271 5.642 25.910 1.00 55.22 121 GLY A C 1
ATOM 966 O O . GLY A 1 121 ? -8.127 6.477 25.696 1.00 55.22 121 GLY A O 1
ATOM 967 N N . THR A 1 122 ? -7.176 4.994 27.075 1.00 53.56 122 THR A N 1
ATOM 968 C CA . THR A 1 122 ? -7.698 5.506 28.366 1.00 53.56 122 THR A CA 1
ATOM 969 C C . THR A 1 122 ? -7.313 4.529 29.479 1.00 53.56 122 THR A C 1
ATOM 971 O O . THR A 1 122 ? -7.765 3.387 29.426 1.00 53.56 122 THR A O 1
ATOM 974 N N . PRO A 1 123 ? -6.541 4.922 30.512 1.00 50.97 123 PRO A N 1
ATOM 975 C CA . PRO A 1 123 ? -6.605 4.207 31.775 1.00 50.97 123 PRO A CA 1
ATOM 976 C C . PRO A 1 123 ? -8.018 4.419 32.317 1.00 50.97 123 PRO A C 1
ATOM 978 O O . PRO A 1 123 ? -8.370 5.518 32.745 1.00 50.97 123 PRO A O 1
ATOM 981 N N . THR A 1 124 ? -8.853 3.389 32.244 1.00 56.75 124 THR A N 1
ATOM 982 C CA . THR A 1 124 ? -10.053 3.341 33.063 1.00 56.75 124 THR A CA 1
ATOM 983 C C . THR A 1 124 ? -9.561 3.336 34.504 1.00 56.75 124 THR A C 1
ATOM 985 O O . THR A 1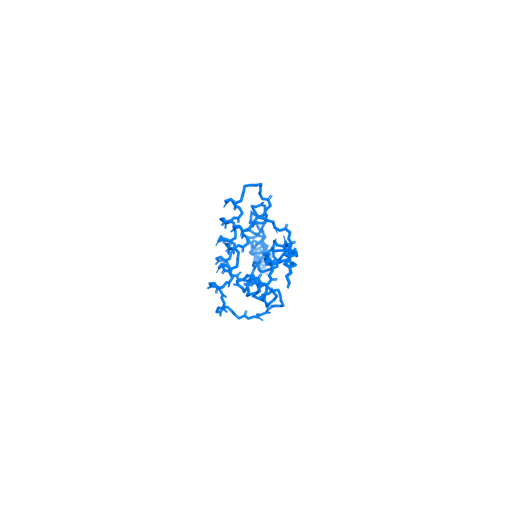 124 ? -9.046 2.333 34.994 1.00 56.75 124 THR A O 1
ATOM 988 N N . THR A 1 125 ? -9.650 4.488 35.164 1.00 60.31 125 THR A N 1
ATOM 989 C CA . THR A 1 125 ? -9.712 4.557 36.620 1.00 60.31 125 THR A CA 1
ATOM 990 C C . THR A 1 125 ? -11.006 3.852 37.023 1.00 60.31 125 THR A C 1
ATOM 992 O O . THR A 1 125 ? -12.031 4.486 37.246 1.00 60.31 125 THR A O 1
ATOM 995 N N . GLU A 1 126 ? -10.991 2.522 37.019 1.00 57.41 126 GLU A N 1
ATOM 996 C CA . GLU A 1 126 ? -11.902 1.736 37.837 1.00 57.41 126 GLU A CA 1
ATOM 997 C C . GLU A 1 126 ? -11.300 1.722 39.242 1.00 57.41 126 GLU A C 1
ATOM 999 O O . GLU A 1 126 ? -10.514 0.851 39.608 1.00 57.41 126 GLU A O 1
ATOM 1004 N N . ASP A 1 127 ? -11.625 2.779 39.991 1.00 61.38 127 ASP A N 1
ATOM 1005 C CA . ASP A 1 127 ? -11.661 2.730 41.447 1.00 61.38 127 ASP A CA 1
ATOM 1006 C C . ASP A 1 127 ? -12.827 1.822 41.865 1.00 61.38 127 ASP A C 1
ATOM 1008 O O . ASP A 1 127 ? -13.970 2.014 41.434 1.00 61.38 127 ASP A O 1
ATOM 1012 N N . GLY A 1 128 ? -12.517 0.859 42.731 1.00 53.44 128 GLY A N 1
ATOM 1013 C CA . GLY A 1 128 ? -13.447 -0.033 43.420 1.00 53.44 128 GLY A CA 1
ATOM 1014 C C . GLY A 1 128 ? -12.710 -0.931 44.397 1.00 53.44 128 GLY A C 1
ATOM 1015 O O . GLY A 1 128 ? -12.251 -2.005 43.954 1.00 53.44 128 GLY A O 1
#

Radius of gyration: 23.65 Å; chains: 1; bounding box: 48×31×93 Å

pLDDT: mean 88.35, std 12.01, range [50.97, 98.31]